Protein AF-A0A815H249-F1 (afdb_monomer_lite)

Secondary structure (DSSP, 8-state):
----------S-S---TTTHHHHHHH-TTT-EEE-TTGGGT---EEEHHHHHHHHHH-HHHHHHHHHHHHHHHHHHHHHHHHHHHT-

pLDDT: mean 74.79, std 17.04, range [35.5, 97.12]

Organism: NCBI:txid433720

Structure (mmCIF, N/CA/C/O backbone):
data_AF-A0A815H249-F1
#
_entry.id   AF-A0A815H249-F1
#
loop_
_atom_site.group_PDB
_atom_site.id
_atom_site.type_symbol
_atom_site.label_atom_id
_atom_site.label_alt_id
_atom_site.label_comp_id
_atom_site.label_asym_id
_atom_site.label_entity_id
_atom_site.label_seq_id
_atom_site.pdbx_PDB_ins_code
_atom_site.Cartn_x
_atom_site.Cartn_y
_atom_site.Cartn_z
_atom_site.occupancy
_atom_site.B_iso_or_equiv
_atom_site.auth_seq_id
_atom_site.auth_comp_id
_atom_site.auth_asym_id
_atom_site.auth_atom_id
_atom_site.pdbx_PDB_model_num
ATOM 1 N N . MET A 1 1 ? 32.786 -17.660 -24.711 1.00 38.97 1 MET A N 1
ATOM 2 C CA . MET A 1 1 ? 32.852 -16.313 -25.317 1.00 38.97 1 MET A CA 1
ATOM 3 C C . MET A 1 1 ? 31.448 -15.740 -25.250 1.00 38.97 1 MET A C 1
ATOM 5 O O . MET A 1 1 ? 30.517 -16.488 -25.496 1.00 38.97 1 MET A O 1
ATOM 9 N N . LYS A 1 2 ? 31.278 -14.517 -24.739 1.00 38.25 2 LYS A N 1
ATOM 10 C CA . LYS A 1 2 ? 29.954 -13.924 -24.503 1.00 38.25 2 LYS A CA 1
ATOM 11 C C . LYS A 1 2 ? 29.493 -13.252 -25.793 1.00 38.25 2 LYS A C 1
ATOM 13 O O . LYS A 1 2 ? 30.023 -12.200 -26.135 1.00 38.25 2 LYS A O 1
ATOM 18 N N . ASP A 1 3 ? 28.539 -13.865 -26.477 1.00 35.50 3 ASP A N 1
ATOM 19 C CA . ASP A 1 3 ? 27.825 -13.248 -27.590 1.00 35.50 3 ASP A CA 1
ATOM 20 C C . ASP A 1 3 ? 26.929 -12.127 -27.050 1.00 35.50 3 ASP A C 1
ATOM 22 O O . ASP A 1 3 ? 25.880 -12.354 -26.446 1.00 35.50 3 ASP A O 1
ATOM 26 N N . LEU A 1 4 ? 27.406 -10.892 -27.204 1.00 43.00 4 LEU A N 1
ATOM 27 C CA . LEU A 1 4 ? 26.642 -9.680 -26.945 1.00 43.00 4 LEU A CA 1
ATOM 28 C C . LEU A 1 4 ? 25.764 -9.404 -28.169 1.00 43.00 4 LEU A C 1
ATOM 30 O O . LEU A 1 4 ? 26.255 -9.028 -29.230 1.00 43.00 4 LEU A O 1
ATOM 34 N N . MET A 1 5 ? 24.460 -9.616 -27.995 1.00 37.41 5 MET A N 1
ATOM 35 C CA . MET A 1 5 ? 23.410 -9.240 -28.942 1.00 37.41 5 MET A CA 1
ATOM 36 C C . MET A 1 5 ? 23.486 -7.737 -29.282 1.00 37.41 5 MET A C 1
ATOM 38 O O . MET A 1 5 ? 23.742 -6.924 -28.386 1.00 37.41 5 MET A O 1
ATOM 42 N N . PRO A 1 6 ? 23.239 -7.340 -30.543 1.00 42.53 6 PRO A N 1
ATOM 43 C CA . PRO A 1 6 ? 23.251 -5.941 -30.946 1.00 42.53 6 PRO A CA 1
ATOM 44 C C . PRO A 1 6 ? 22.052 -5.215 -30.326 1.00 42.53 6 PRO A C 1
ATOM 46 O O . PRO A 1 6 ? 20.897 -5.536 -30.592 1.00 42.53 6 PRO A O 1
ATOM 49 N N . VAL A 1 7 ? 22.330 -4.224 -29.478 1.00 49.81 7 VAL A N 1
ATOM 50 C CA . VAL A 1 7 ? 21.314 -3.294 -28.977 1.00 49.81 7 VAL A CA 1
ATOM 51 C C . VAL A 1 7 ? 20.880 -2.423 -30.150 1.00 49.81 7 VAL A C 1
ATOM 53 O O . VAL A 1 7 ? 21.602 -1.520 -30.565 1.00 49.81 7 VAL A O 1
ATOM 56 N N . GLU A 1 8 ? 19.713 -2.722 -30.709 1.00 42.12 8 GLU A N 1
ATOM 57 C CA . GLU A 1 8 ? 19.098 -1.941 -31.775 1.00 42.12 8 GLU A CA 1
ATOM 58 C C . GLU A 1 8 ? 18.759 -0.529 -31.277 1.00 42.12 8 GLU A C 1
ATOM 60 O O . GLU A 1 8 ? 17.746 -0.275 -30.620 1.00 42.12 8 GLU A O 1
ATOM 65 N N . THR A 1 9 ? 19.628 0.419 -31.616 1.00 47.47 9 THR A N 1
ATOM 66 C CA . THR A 1 9 ? 19.487 1.862 -31.401 1.00 47.47 9 THR A CA 1
ATOM 67 C C . THR A 1 9 ? 18.446 2.454 -32.358 1.00 47.47 9 THR A C 1
ATOM 69 O O . THR A 1 9 ? 18.743 3.303 -33.196 1.00 47.47 9 THR A O 1
ATOM 72 N N . HIS A 1 10 ? 17.191 2.019 -32.259 1.00 53.06 10 HIS A N 1
ATOM 73 C CA . HIS A 1 10 ? 16.112 2.630 -33.028 1.00 53.06 10 HIS A CA 1
ATOM 74 C C . HIS A 1 10 ? 15.587 3.898 -32.329 1.00 53.06 10 HIS A C 1
ATOM 76 O O . HIS A 1 10 ? 14.988 3.842 -31.253 1.00 53.06 10 HIS A O 1
ATOM 82 N N . LEU A 1 11 ? 15.794 5.026 -33.029 1.00 50.72 11 LEU A N 1
ATOM 83 C CA . LEU A 1 11 ? 15.190 6.363 -32.873 1.00 50.72 11 LEU A CA 1
ATOM 84 C C . LEU A 1 11 ? 15.870 7.353 -31.902 1.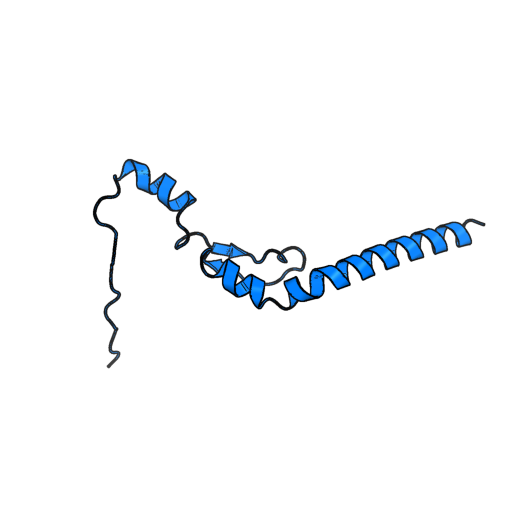00 50.72 11 LEU A C 1
ATOM 86 O O . LEU A 1 11 ? 15.257 7.843 -30.957 1.00 50.72 11 LEU A O 1
ATOM 90 N N . ILE A 1 12 ? 17.105 7.762 -32.220 1.00 55.06 12 ILE A N 1
ATOM 91 C CA . ILE A 1 12 ? 17.661 9.076 -31.816 1.00 55.06 12 ILE A CA 1
ATOM 92 C C . ILE A 1 12 ? 18.218 9.800 -33.054 1.00 55.06 12 ILE A C 1
ATOM 94 O O . ILE A 1 12 ? 19.356 10.254 -33.088 1.00 55.06 12 ILE A O 1
ATOM 98 N N . LEU A 1 13 ? 17.429 9.877 -34.122 1.00 55.00 13 LEU A N 1
ATOM 99 C CA . LEU A 1 13 ? 17.752 10.711 -35.277 1.00 55.00 13 LEU A CA 1
ATOM 100 C C . LEU A 1 13 ? 16.782 11.895 -35.242 1.00 55.00 13 LEU A C 1
ATOM 102 O O . LEU A 1 13 ? 15.591 11.718 -35.468 1.00 55.00 13 LEU A O 1
ATOM 106 N N . ASN A 1 14 ? 17.307 13.082 -34.917 1.00 56.19 14 ASN A N 1
ATOM 107 C CA . ASN A 1 14 ? 16.660 14.405 -35.019 1.00 56.19 14 ASN A CA 1
ATOM 108 C C . ASN A 1 14 ? 15.958 14.996 -33.778 1.00 56.19 14 ASN A C 1
ATOM 110 O O . ASN A 1 14 ? 15.021 15.776 -33.928 1.00 56.19 14 ASN A O 1
ATOM 114 N N . MET A 1 15 ? 16.429 14.747 -32.549 1.00 56.41 15 MET A N 1
ATOM 115 C CA . MET A 1 15 ? 16.074 15.647 -31.435 1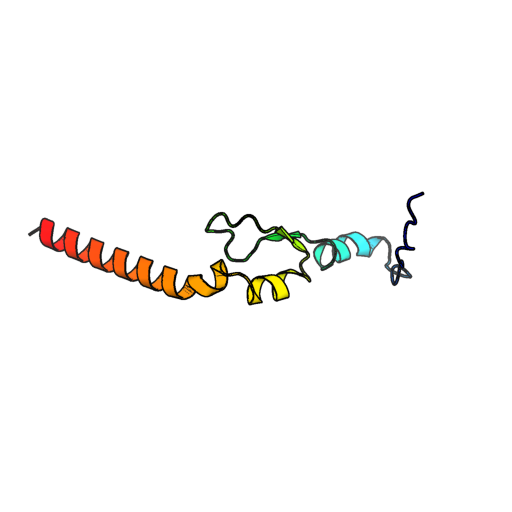.00 56.41 15 MET A CA 1
ATOM 116 C C . MET A 1 15 ? 17.045 16.830 -31.376 1.00 56.41 15 MET A C 1
ATOM 118 O O . MET A 1 15 ? 18.254 16.654 -31.227 1.00 56.41 15 MET A O 1
ATOM 122 N N . GLN A 1 16 ? 16.515 18.050 -31.479 1.00 62.53 16 GLN A N 1
ATOM 123 C CA . GLN A 1 16 ? 17.288 19.282 -31.331 1.00 62.53 16 GLN A CA 1
ATOM 124 C C . GLN A 1 16 ? 17.932 19.303 -29.933 1.00 62.53 16 GLN A C 1
ATOM 126 O O . GLN A 1 16 ? 17.247 19.109 -28.928 1.00 62.53 16 GLN A O 1
ATOM 131 N N . ARG A 1 17 ? 19.251 19.534 -29.850 1.00 58.31 17 ARG A N 1
ATOM 132 C CA . ARG A 1 17 ? 20.047 19.397 -28.610 1.00 58.31 17 ARG A CA 1
ATOM 133 C C . ARG A 1 17 ? 19.485 20.215 -27.427 1.00 58.31 17 ARG A C 1
ATOM 135 O O . ARG A 1 17 ? 19.597 19.783 -26.285 1.00 58.31 17 ARG A O 1
ATOM 142 N N . GLY A 1 18 ? 18.812 21.339 -27.701 1.00 58.34 18 GLY A N 1
ATOM 143 C CA . GLY A 1 18 ? 18.125 22.168 -26.698 1.00 58.34 18 GLY A CA 1
ATOM 144 C C . GLY A 1 18 ? 16.847 21.556 -26.103 1.00 58.34 18 GLY A C 1
ATOM 145 O O . GLY A 1 18 ? 16.512 21.848 -24.962 1.00 58.34 18 GLY A O 1
ATOM 146 N N . SER A 1 19 ? 16.170 20.656 -26.823 1.00 63.88 19 SER A N 1
ATOM 147 C CA . SER A 1 19 ? 14.933 19.992 -26.380 1.00 63.88 19 SER A CA 1
ATOM 148 C C . SER A 1 19 ? 15.195 18.679 -25.630 1.00 63.88 19 SER A C 1
ATOM 150 O O . SER A 1 19 ? 14.300 18.126 -24.996 1.00 63.88 19 SER A O 1
ATOM 152 N N . PHE A 1 20 ? 16.439 18.187 -25.630 1.00 66.75 20 PHE A N 1
ATOM 153 C CA . PHE A 1 20 ? 16.798 16.930 -24.969 1.00 66.75 20 PHE A CA 1
ATOM 154 C C . PHE A 1 20 ? 16.499 16.950 -23.463 1.00 66.75 20 PHE A C 1
ATOM 156 O O . PHE A 1 20 ? 15.980 15.982 -22.913 1.00 66.75 20 PHE A O 1
ATOM 163 N N . LYS A 1 21 ? 16.750 18.079 -22.790 1.00 66.31 21 LYS A N 1
ATOM 164 C CA . LYS A 1 21 ? 16.501 18.209 -21.347 1.00 66.31 21 LYS A CA 1
ATOM 165 C C . LYS A 1 21 ? 15.005 18.160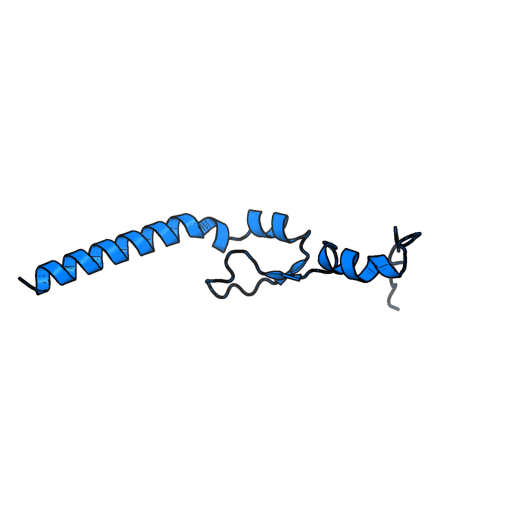 -21.009 1.00 66.31 21 LYS A C 1
ATOM 167 O O . LYS A 1 21 ? 14.630 17.599 -19.983 1.00 66.31 21 LYS A O 1
ATOM 172 N N . ASP A 1 22 ? 14.148 18.689 -21.881 1.00 70.12 22 ASP A N 1
ATOM 173 C CA . ASP A 1 22 ? 12.691 18.612 -21.720 1.00 70.12 22 ASP A CA 1
ATOM 174 C C . ASP A 1 22 ? 12.120 17.267 -22.176 1.00 70.12 22 ASP A C 1
ATOM 176 O O . ASP A 1 22 ? 11.163 16.769 -21.578 1.00 70.12 22 ASP A O 1
ATOM 180 N N . HIS A 1 23 ? 12.748 16.628 -23.164 1.00 68.62 23 HIS A N 1
ATOM 181 C CA . HIS A 1 23 ? 12.468 15.244 -23.522 1.00 68.62 23 HIS A CA 1
ATOM 182 C C . HIS A 1 23 ? 12.740 14.311 -22.341 1.00 68.62 23 HIS A C 1
ATOM 184 O O . HIS A 1 23 ? 11.865 13.524 -22.000 1.00 68.62 23 HIS A O 1
ATOM 190 N N . LEU A 1 24 ? 13.881 14.436 -21.655 1.00 66.75 24 LEU A N 1
ATOM 191 C CA . LEU A 1 24 ? 14.214 13.606 -20.489 1.00 66.75 24 LEU A CA 1
ATOM 192 C C . LEU A 1 24 ? 13.159 13.691 -19.374 1.00 66.75 24 LEU A C 1
ATOM 194 O O . LEU A 1 24 ? 12.812 12.668 -18.790 1.00 66.75 24 LEU A O 1
ATOM 198 N N . LYS A 1 25 ? 12.571 14.872 -19.138 1.00 67.75 25 LYS A N 1
ATOM 199 C CA . LYS A 1 25 ? 11.466 15.046 -18.170 1.00 67.75 25 LYS A CA 1
ATOM 200 C C . LYS A 1 25 ? 10.183 14.306 -18.561 1.00 67.75 25 LYS A C 1
ATOM 202 O O . LYS A 1 25 ? 9.326 14.074 -17.711 1.00 67.75 25 LYS A O 1
ATOM 207 N N . ARG A 1 26 ? 10.001 13.983 -19.843 1.00 67.31 26 ARG A N 1
ATOM 208 C CA . ARG A 1 26 ? 8.797 13.325 -20.387 1.00 67.31 26 ARG A CA 1
ATOM 209 C C . ARG A 1 26 ? 9.072 11.907 -20.896 1.00 67.31 26 ARG A C 1
ATOM 211 O O . ARG A 1 26 ? 8.126 11.176 -21.195 1.00 67.31 26 ARG A O 1
ATOM 218 N N . CYS A 1 27 ? 10.340 11.515 -20.992 1.00 67.88 27 CYS A N 1
ATOM 219 C CA . CYS A 1 27 ? 10.773 10.265 -21.589 1.00 67.88 27 CYS A CA 1
ATOM 220 C C . CYS A 1 27 ? 10.415 9.092 -20.682 1.00 67.88 27 CYS A C 1
ATOM 222 O O . CYS A 1 27 ? 10.947 8.924 -19.586 1.00 67.88 27 CYS A O 1
ATOM 224 N N . ARG A 1 28 ? 9.522 8.232 -21.171 1.00 62.25 28 ARG A N 1
ATOM 225 C CA . ARG A 1 28 ? 9.054 7.056 -20.429 1.00 62.25 28 ARG A CA 1
ATOM 226 C C . ARG A 1 28 ? 10.151 6.003 -20.219 1.00 62.25 28 ARG A C 1
ATOM 228 O O . ARG A 1 28 ? 10.022 5.205 -19.305 1.00 62.25 28 ARG A O 1
ATOM 235 N N . LYS A 1 29 ? 11.224 6.044 -21.022 1.00 64.12 29 LYS A N 1
ATOM 236 C CA . LYS A 1 29 ? 12.355 5.101 -20.977 1.00 64.12 29 LYS A CA 1
ATOM 237 C C . LYS A 1 29 ? 13.469 5.493 -19.995 1.00 64.12 29 LYS A C 1
ATOM 239 O O . LYS A 1 29 ? 14.393 4.714 -19.805 1.00 64.12 29 LYS A O 1
ATOM 244 N N . THR A 1 30 ? 13.420 6.687 -19.400 1.00 60.91 30 THR A N 1
ATOM 245 C CA . THR A 1 30 ? 14.472 7.172 -18.477 1.00 60.91 30 THR A CA 1
ATOM 246 C C . THR A 1 30 ? 13.940 7.468 -17.077 1.00 60.91 30 THR A C 1
ATOM 248 O O . THR A 1 30 ? 14.703 7.489 -16.118 1.00 60.91 30 THR A O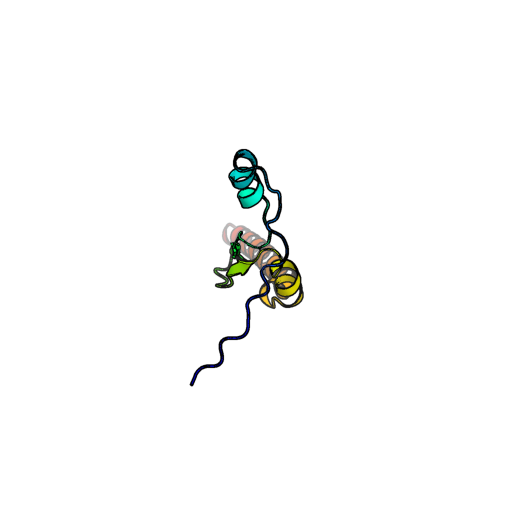 1
ATOM 251 N N . ILE A 1 31 ? 12.631 7.683 -16.936 1.00 68.81 31 ILE A N 1
ATOM 252 C CA . ILE A 1 31 ? 12.017 7.987 -15.644 1.00 68.81 31 ILE A CA 1
ATOM 253 C C . ILE A 1 31 ? 11.749 6.674 -14.907 1.00 68.81 31 ILE A C 1
ATOM 255 O O . ILE A 1 31 ? 10.872 5.904 -15.306 1.00 68.81 31 ILE A O 1
ATOM 259 N N . MET A 1 32 ? 12.493 6.449 -13.824 1.00 71.75 32 MET A N 1
ATOM 260 C CA . MET A 1 32 ? 12.167 5.424 -12.840 1.00 71.75 32 MET A CA 1
ATOM 261 C C . MET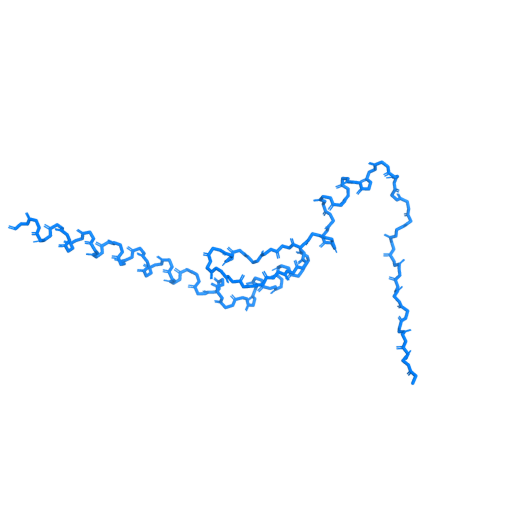 A 1 32 ? 11.003 5.917 -11.974 1.00 71.75 32 MET A C 1
ATOM 263 O O . MET A 1 32 ? 11.050 7.018 -11.424 1.00 71.75 32 MET A O 1
ATOM 267 N N . CYS A 1 33 ? 9.945 5.121 -11.878 1.00 73.12 33 CYS A N 1
ATOM 268 C CA . CYS A 1 33 ? 8.774 5.385 -11.054 1.00 73.12 33 CYS A CA 1
ATOM 269 C C . CYS A 1 33 ? 8.669 4.318 -9.965 1.00 73.12 33 CYS A C 1
ATOM 271 O O . CYS A 1 33 ? 8.893 3.133 -10.219 1.00 73.12 33 CYS A O 1
ATOM 273 N N . SER A 1 34 ? 8.297 4.743 -8.761 1.00 78.38 34 SER A N 1
ATOM 274 C CA . SER A 1 34 ? 7.847 3.835 -7.713 1.00 78.38 34 SER A CA 1
ATOM 275 C C . SER A 1 34 ? 6.416 3.375 -7.989 1.00 78.38 34 SER A C 1
ATOM 277 O O . SER A 1 34 ? 5.662 4.013 -8.731 1.00 78.38 34 SER A O 1
ATOM 279 N N . CYS A 1 35 ? 6.038 2.256 -7.379 1.00 79.81 35 CYS A N 1
ATOM 280 C CA . CYS A 1 35 ? 4.651 1.806 -7.361 1.00 79.81 35 CYS A CA 1
ATOM 281 C C . CYS A 1 35 ? 3.764 2.847 -6.653 1.00 79.81 35 CYS A C 1
ATOM 283 O O . CYS A 1 35 ? 4.224 3.526 -5.737 1.00 79.81 35 CYS A O 1
ATOM 285 N N . SER A 1 36 ? 2.483 2.935 -7.023 1.00 74.44 36 SER A N 1
ATOM 286 C CA . SER A 1 36 ? 1.474 3.782 -6.356 1.00 74.44 36 SER A CA 1
ATOM 287 C C . SER A 1 36 ? 1.235 3.431 -4.887 1.00 74.44 36 SER A C 1
ATOM 289 O O . SER A 1 36 ? 0.589 4.205 -4.184 1.00 74.44 36 SER A O 1
ATOM 291 N N . VAL A 1 37 ? 1.732 2.271 -4.447 1.00 69.88 37 VAL A N 1
ATOM 292 C CA . VAL A 1 37 ? 1.677 1.770 -3.068 1.00 69.88 37 VAL A CA 1
ATOM 293 C C . VAL A 1 37 ? 2.996 2.014 -2.321 1.00 69.88 37 VAL A C 1
ATOM 295 O O . VAL A 1 37 ? 3.300 1.356 -1.326 1.00 69.88 37 VAL A O 1
ATOM 298 N N . SER A 1 38 ? 3.818 2.961 -2.784 1.00 63.25 38 SER A N 1
ATOM 299 C CA . SER A 1 38 ? 5.049 3.370 -2.091 1.00 63.25 38 SER A CA 1
ATOM 300 C C . SER A 1 38 ? 4.805 3.813 -0.642 1.00 63.25 38 SER A C 1
ATOM 302 O O . SER A 1 38 ? 5.696 3.680 0.194 1.00 63.25 38 SER A O 1
ATOM 304 N N . ASP A 1 39 ? 3.588 4.256 -0.319 1.00 66.75 39 ASP A N 1
ATOM 305 C CA . ASP A 1 39 ? 3.122 4.569 1.038 1.00 66.75 39 ASP A CA 1
ATOM 306 C C . ASP A 1 39 ? 3.237 3.382 2.017 1.00 66.75 39 ASP A C 1
ATOM 308 O O . ASP A 1 39 ? 3.390 3.597 3.218 1.00 66.75 39 ASP A O 1
ATOM 312 N N . ILE A 1 40 ? 3.242 2.138 1.523 1.00 67.44 40 ILE A N 1
ATOM 313 C CA . ILE A 1 40 ? 3.379 0.911 2.331 1.00 67.44 40 ILE A CA 1
ATOM 314 C C . ILE A 1 40 ? 4.804 0.325 2.216 1.00 67.44 40 ILE A C 1
ATOM 316 O O . ILE A 1 40 ? 5.013 -0.874 2.374 1.00 67.44 40 ILE A O 1
ATOM 320 N N . GLN A 1 41 ? 5.802 1.170 1.916 1.00 67.56 41 GLN A N 1
ATOM 321 C CA . GLN A 1 41 ? 7.212 0.785 1.724 1.00 67.56 41 GLN A CA 1
ATOM 322 C C . GLN A 1 41 ? 7.412 -0.348 0.706 1.00 67.56 41 GLN A C 1
ATOM 324 O O . GLN A 1 41 ? 8.307 -1.183 0.839 1.00 67.56 41 GLN A O 1
ATOM 329 N N . TYR A 1 42 ? 6.577 -0.394 -0.331 1.00 73.50 42 TYR A N 1
ATOM 330 C CA . TYR A 1 42 ? 6.724 -1.409 -1.359 1.00 73.50 42 TYR A CA 1
ATOM 331 C C . TYR A 1 42 ? 7.989 -1.137 -2.205 1.00 73.50 42 TYR A C 1
ATOM 333 O O . TYR A 1 42 ? 8.110 -0.047 -2.770 1.00 73.50 42 TYR A O 1
ATOM 341 N N . PRO A 1 43 ? 8.935 -2.094 -2.322 1.00 74.62 43 PRO A N 1
ATOM 342 C CA . PRO A 1 43 ? 10.287 -1.831 -2.828 1.00 74.62 43 PRO A CA 1
ATOM 343 C C . PRO A 1 43 ? 10.388 -1.753 -4.359 1.00 74.62 43 PRO A C 1
ATOM 345 O O . PRO A 1 43 ? 11.489 -1.666 -4.902 1.00 74.62 43 PRO A O 1
ATOM 348 N N . TRP A 1 44 ? 9.270 -1.822 -5.083 1.00 81.38 44 TRP A N 1
ATOM 349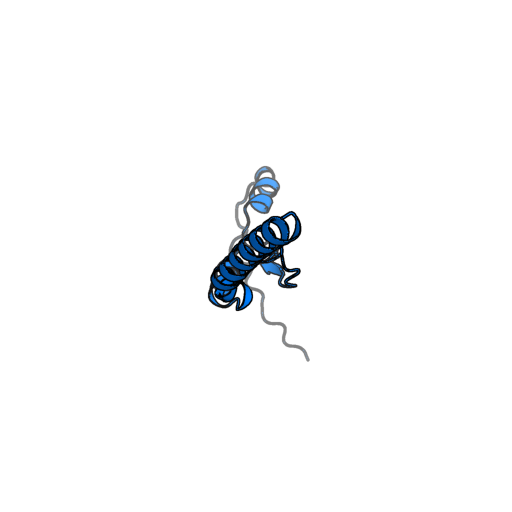 C CA . TRP A 1 44 ? 9.305 -1.820 -6.540 1.00 81.38 44 TRP A CA 1
ATOM 350 C C . TRP A 1 44 ? 9.611 -0.431 -7.101 1.00 81.38 44 TRP A C 1
ATOM 352 O O . TRP A 1 44 ? 8.917 0.551 -6.818 1.00 81.38 44 TRP A O 1
ATOM 362 N N . ILE A 1 45 ? 10.634 -0.392 -7.951 1.00 79.81 45 ILE A N 1
ATOM 363 C CA . ILE A 1 45 ? 11.049 0.761 -8.740 1.00 79.81 45 ILE A CA 1
ATOM 364 C C . ILE A 1 45 ? 11.296 0.245 -10.160 1.00 79.81 45 ILE A C 1
ATOM 366 O O . ILE A 1 45 ? 12.113 -0.654 -10.360 1.00 79.81 45 ILE A O 1
ATOM 370 N N . GLY A 1 46 ? 10.595 0.800 -11.143 1.00 83.50 46 GLY A N 1
ATOM 371 C CA . GLY A 1 46 ? 10.697 0.368 -12.538 1.00 83.50 46 GLY A CA 1
ATOM 372 C C . GLY A 1 46 ? 10.547 1.522 -13.515 1.00 83.50 46 GLY A C 1
ATOM 373 O O . GLY A 1 46 ? 10.337 2.667 -13.119 1.00 83.50 46 GLY A O 1
ATOM 374 N N . LEU A 1 47 ? 10.671 1.240 -14.809 1.00 83.19 47 LEU A N 1
ATOM 375 C CA . LEU A 1 47 ? 10.475 2.266 -15.831 1.00 83.19 47 LEU A CA 1
ATOM 376 C C . LEU A 1 47 ? 8.993 2.654 -15.949 1.00 83.19 47 LEU A C 1
ATOM 378 O O . LEU A 1 47 ? 8.088 1.869 -15.653 1.00 83.19 47 LEU A O 1
ATOM 382 N N . LYS A 1 48 ? 8.724 3.877 -16.412 1.00 80.19 48 LYS A N 1
ATOM 383 C CA . LYS A 1 48 ? 7.352 4.391 -16.540 1.00 80.19 48 LYS A CA 1
ATOM 384 C C . LYS A 1 48 ? 6.480 3.577 -17.504 1.00 80.19 48 LYS A C 1
ATOM 386 O O . LYS A 1 48 ? 5.266 3.532 -17.324 1.00 80.19 48 LYS A O 1
ATOM 391 N N . ASP A 1 49 ? 7.059 2.951 -18.523 1.00 81.44 49 ASP A N 1
ATOM 392 C CA . ASP A 1 49 ? 6.350 2.020 -19.411 1.00 81.44 49 ASP A CA 1
ATOM 393 C C . ASP A 1 49 ? 6.006 0.689 -18.719 1.00 81.44 49 ASP A C 1
ATOM 395 O O . ASP A 1 49 ? 4.951 0.117 -18.984 1.00 81.44 49 ASP A O 1
ATOM 399 N N . GLN A 1 50 ? 6.829 0.250 -17.766 1.00 83.31 50 GLN A N 1
ATOM 400 C CA . GLN A 1 50 ? 6.584 -0.950 -16.960 1.00 83.31 50 GLN A CA 1
ATOM 401 C C . GLN A 1 50 ? 5.564 -0.718 -15.837 1.00 83.31 50 GLN A C 1
ATOM 403 O O . GLN A 1 50 ? 4.960 -1.676 -15.359 1.00 83.31 50 GLN A O 1
ATOM 408 N N . LEU A 1 51 ? 5.332 0.539 -15.438 1.00 84.12 51 LEU A N 1
ATOM 409 C CA . LEU A 1 51 ? 4.412 0.894 -14.354 1.00 84.12 51 LEU A CA 1
ATOM 410 C C . LEU A 1 51 ? 2.991 0.372 -14.594 1.00 84.12 51 LEU A C 1
ATOM 412 O O . LEU A 1 51 ? 2.407 -0.220 -13.699 1.00 84.12 51 LEU A O 1
ATOM 416 N N . SER A 1 52 ? 2.441 0.534 -15.799 1.00 83.00 52 SER A N 1
ATOM 417 C CA . SER A 1 52 ? 1.085 0.053 -16.114 1.00 83.00 52 SER A CA 1
ATOM 418 C C . SER A 1 52 ? 0.962 -1.466 -15.959 1.00 83.00 52 SER A C 1
ATOM 420 O O . SER A 1 52 ? 0.016 -1.945 -15.332 1.00 83.00 52 SER A O 1
ATOM 422 N N . SER A 1 53 ? 1.933 -2.214 -16.489 1.00 86.81 53 SER A N 1
ATOM 423 C CA . SER A 1 53 ? 1.963 -3.672 -16.357 1.00 86.81 53 SER A CA 1
ATOM 424 C C . SER A 1 53 ? 2.122 -4.079 -14.895 1.00 86.81 53 SER A C 1
ATOM 426 O O . SER A 1 53 ? 1.407 -4.959 -14.421 1.00 86.81 53 SER A O 1
ATOM 428 N N . HIS A 1 54 ? 3.013 -3.408 -14.164 1.00 87.69 54 HIS A N 1
ATOM 429 C CA . HIS A 1 54 ? 3.224 -3.659 -12.748 1.00 87.69 54 HIS A CA 1
ATOM 430 C C . HIS A 1 54 ? 1.948 -3.432 -11.934 1.00 87.69 54 HIS A C 1
ATOM 432 O O . HIS A 1 54 ? 1.554 -4.323 -11.193 1.00 87.69 54 HIS A O 1
ATOM 438 N N . LEU A 1 55 ? 1.266 -2.294 -12.103 1.00 84.56 55 LEU A N 1
ATOM 439 C CA . LEU A 1 55 ? 0.042 -1.976 -11.359 1.00 84.56 55 LEU A CA 1
ATOM 440 C C . LEU A 1 55 ? -1.063 -3.014 -11.578 1.00 84.56 55 LEU A C 1
ATOM 442 O O . LEU A 1 55 ? -1.765 -3.353 -10.632 1.00 84.56 55 LEU A O 1
ATOM 446 N N . SER A 1 56 ? -1.175 -3.581 -12.785 1.00 84.88 56 SER A N 1
ATOM 447 C CA . SER A 1 56 ? -2.152 -4.647 -13.058 1.00 84.88 56 SER A CA 1
ATOM 448 C C . SER A 1 56 ? -1.871 -5.954 -12.299 1.00 84.88 56 SER A C 1
ATOM 450 O O . SER A 1 56 ? -2.793 -6.708 -11.990 1.00 84.88 56 SER A O 1
ATOM 452 N N . GLN A 1 57 ? -0.607 -6.212 -11.955 1.00 86.19 57 GLN A N 1
ATOM 453 C CA . GLN A 1 57 ? -0.147 -7.440 -11.296 1.00 86.19 57 GLN A CA 1
ATOM 454 C C . GLN A 1 57 ? 0.262 -7.221 -9.833 1.00 86.19 57 GLN A C 1
ATOM 456 O O . GLN A 1 57 ? 0.578 -8.175 -9.124 1.00 86.19 57 GLN A O 1
ATOM 461 N N . CYS A 1 58 ? 0.286 -5.972 -9.367 1.00 85.69 58 CYS A N 1
ATOM 462 C CA . CYS A 1 58 ? 0.756 -5.624 -8.041 1.00 85.69 58 CYS A CA 1
ATOM 463 C C . CYS A 1 58 ? -0.257 -6.087 -6.996 1.00 85.69 58 CYS A C 1
ATOM 465 O O . CYS A 1 58 ? -1.312 -5.477 -6.824 1.00 85.69 58 CYS A O 1
ATOM 467 N N . SER A 1 59 ? 0.084 -7.141 -6.253 1.00 85.25 59 SER A N 1
ATOM 468 C CA . SER A 1 59 ? -0.763 -7.665 -5.177 1.00 85.25 59 SER A CA 1
ATOM 469 C C . SER A 1 59 ? -1.110 -6.592 -4.143 1.00 85.25 59 SER A C 1
ATOM 471 O O . SER A 1 59 ? -2.220 -6.586 -3.627 1.00 85.25 59 SER A O 1
ATOM 473 N N . TYR A 1 60 ? -0.197 -5.650 -3.883 1.00 83.81 60 TYR A N 1
ATOM 474 C CA . TYR A 1 60 ? -0.425 -4.540 -2.957 1.00 83.81 60 TYR A CA 1
ATOM 475 C C . TYR A 1 60 ? -1.478 -3.550 -3.463 1.00 83.81 60 TYR A C 1
ATOM 477 O O . TYR A 1 60 ? -2.307 -3.097 -2.679 1.00 83.81 60 TYR A O 1
ATOM 485 N N . GLU A 1 61 ? -1.487 -3.244 -4.762 1.00 85.62 61 GLU A N 1
ATOM 486 C CA . GLU A 1 61 ? -2.516 -2.381 -5.353 1.00 85.62 61 GLU A CA 1
ATOM 487 C C . GLU A 1 61 ? -3.874 -3.104 -5.352 1.00 85.62 61 GLU A C 1
ATOM 489 O O . GLU A 1 61 ? -4.896 -2.496 -5.048 1.00 85.62 61 GLU A O 1
ATOM 494 N N . GLN A 1 62 ? -3.880 -4.423 -5.583 1.00 87.06 62 GLN A N 1
ATOM 495 C CA . GLN A 1 62 ? -5.099 -5.240 -5.550 1.00 87.06 62 GLN A CA 1
ATOM 496 C C . GLN A 1 62 ? -5.735 -5.320 -4.153 1.00 87.06 62 GLN A C 1
ATOM 498 O O . GLN A 1 62 ? -6.958 -5.259 -4.036 1.00 87.06 62 GLN A O 1
ATOM 503 N N . ILE A 1 63 ? -4.938 -5.433 -3.083 1.00 88.00 63 ILE A N 1
ATOM 504 C CA . ILE A 1 63 ? -5.460 -5.494 -1.702 1.00 88.00 63 ILE A CA 1
ATOM 505 C C . ILE A 1 63 ? -5.775 -4.114 -1.111 1.00 88.00 63 ILE A C 1
ATOM 507 O O . ILE A 1 63 ? -6.468 -4.030 -0.095 1.00 88.00 63 ILE A O 1
ATOM 511 N N . ARG A 1 64 ? -5.286 -3.028 -1.726 1.00 86.94 64 ARG A N 1
ATOM 512 C CA . ARG A 1 64 ? -5.420 -1.654 -1.217 1.00 86.94 64 ARG A CA 1
ATOM 513 C C . ARG A 1 64 ? -6.865 -1.246 -0.898 1.00 86.94 64 ARG A C 1
ATOM 515 O O . ARG A 1 64 ? -7.068 -0.670 0.171 1.00 86.94 64 ARG A O 1
ATOM 522 N N . PRO A 1 65 ? -7.883 -1.553 -1.730 1.00 89.44 65 PRO A N 1
ATOM 523 C CA . PRO A 1 65 ? -9.265 -1.186 -1.422 1.00 89.44 65 PRO A CA 1
ATOM 524 C C . PRO A 1 65 ? -9.770 -1.840 -0.131 1.00 89.44 65 PRO A C 1
ATOM 526 O O . PRO A 1 65 ? -10.365 -1.168 0.708 1.00 89.44 65 PRO A O 1
ATOM 529 N N . ILE A 1 66 ? -9.480 -3.130 0.057 1.00 91.56 66 ILE A N 1
ATOM 530 C CA . ILE A 1 66 ? -9.887 -3.884 1.250 1.00 91.56 66 ILE A CA 1
ATOM 531 C C . ILE A 1 66 ? -9.123 -3.379 2.476 1.00 91.56 66 ILE A C 1
ATOM 533 O O . ILE A 1 66 ? -9.712 -3.175 3.535 1.00 91.56 66 ILE A O 1
ATOM 537 N N . LEU A 1 67 ? -7.820 -3.117 2.336 1.00 88.56 67 LEU A N 1
ATOM 538 C CA . LEU A 1 67 ? -7.011 -2.565 3.420 1.00 88.56 67 LEU A CA 1
ATOM 539 C C . LEU A 1 67 ? -7.551 -1.207 3.893 1.00 88.56 67 LEU A C 1
ATOM 541 O O . LEU A 1 67 ? -7.674 -0.988 5.097 1.00 88.56 67 LEU A O 1
ATOM 545 N N . ASN A 1 68 ? -7.930 -0.327 2.964 1.00 90.81 68 ASN A N 1
ATOM 546 C CA . ASN A 1 68 ? -8.523 0.970 3.291 1.00 90.81 68 ASN A CA 1
ATOM 547 C C . ASN A 1 68 ? -9.845 0.820 4.054 1.00 90.81 68 ASN A C 1
ATOM 549 O O . ASN A 1 68 ? -10.037 1.499 5.062 1.00 90.81 68 ASN A O 1
ATOM 553 N N . GLN A 1 69 ? -10.713 -0.107 3.636 1.00 94.81 69 GLN A N 1
ATOM 554 C CA . GLN A 1 69 ? -11.960 -0.403 4.353 1.00 94.81 69 GLN A CA 1
ATOM 555 C C . GLN A 1 69 ? -11.693 -0.872 5.789 1.00 94.81 69 GLN A C 1
ATOM 557 O O . GLN A 1 69 ? -12.313 -0.380 6.732 1.00 94.81 69 GLN A O 1
ATOM 562 N N . ILE A 1 70 ? -10.731 -1.782 5.973 1.00 94.75 70 ILE A N 1
ATOM 563 C CA . ILE A 1 70 ? -10.356 -2.290 7.299 1.00 94.75 70 ILE A CA 1
ATOM 564 C C . ILE A 1 70 ? -9.819 -1.160 8.185 1.00 94.75 70 ILE A C 1
ATOM 566 O O . ILE A 1 70 ? -10.173 -1.074 9.362 1.00 94.75 70 ILE A O 1
ATOM 570 N N . LEU A 1 71 ? -8.963 -0.292 7.642 1.00 94.12 71 LEU A N 1
ATOM 571 C CA . LEU A 1 71 ? -8.397 0.836 8.383 1.00 94.12 71 LEU A CA 1
ATOM 572 C C . LEU A 1 71 ? -9.478 1.832 8.815 1.00 94.12 71 LEU A C 1
ATOM 574 O O . LEU A 1 71 ? -9.478 2.272 9.969 1.00 94.12 71 LEU A O 1
ATOM 578 N N . GLU A 1 72 ? -10.415 2.146 7.923 1.00 95.94 72 GLU A N 1
ATOM 579 C CA . GLU A 1 72 ? -11.545 3.029 8.212 1.00 95.94 72 GLU A CA 1
ATOM 580 C C . GLU A 1 72 ? -12.458 2.438 9.296 1.00 95.94 72 GLU A C 1
ATOM 582 O O . GLU A 1 72 ? -12.803 3.113 10.273 1.00 95.94 72 GLU A O 1
ATOM 587 N N . GLU A 1 73 ? -12.792 1.152 9.193 1.00 96.94 73 GLU A N 1
ATOM 588 C CA . GLU A 1 73 ? -13.606 0.476 10.199 1.00 96.94 73 GLU A CA 1
ATOM 589 C C . GLU A 1 73 ? -12.901 0.415 11.559 1.00 96.94 73 GLU A C 1
ATOM 591 O O . GLU A 1 73 ? -13.513 0.716 12.589 1.00 96.94 73 GLU A O 1
ATOM 596 N N . ASN A 1 74 ? -11.605 0.107 11.582 1.00 96.94 74 ASN A N 1
ATOM 597 C CA . ASN A 1 74 ? -10.806 0.101 12.805 1.00 96.94 74 ASN A CA 1
ATOM 598 C C . ASN A 1 74 ? -10.797 1.487 13.466 1.00 96.94 74 ASN A C 1
ATOM 600 O O . ASN A 1 74 ? -10.992 1.602 14.679 1.00 96.94 74 ASN A O 1
ATOM 604 N N . HIS A 1 75 ? -10.642 2.548 12.669 1.00 96.94 75 HIS A N 1
ATOM 605 C CA . HIS A 1 75 ? -10.722 3.921 13.156 1.00 96.94 75 HIS A CA 1
ATOM 606 C C . HIS A 1 75 ? -12.094 4.219 13.779 1.00 96.94 75 HIS A C 1
ATOM 608 O O . HIS A 1 75 ? -12.172 4.691 14.917 1.00 96.94 75 HIS A O 1
ATOM 614 N N . ARG A 1 76 ? -13.180 3.857 13.088 1.00 96.88 76 ARG A N 1
ATOM 615 C CA . ARG A 1 76 ? -14.557 4.021 13.577 1.00 96.88 76 ARG A CA 1
ATOM 616 C C . ARG A 1 76 ? -14.804 3.261 14.884 1.00 96.88 76 ARG A C 1
ATOM 618 O O . ARG A 1 76 ? -15.431 3.792 15.802 1.00 96.88 76 ARG A O 1
ATOM 625 N N . LEU A 1 77 ? -14.324 2.024 14.989 1.00 97.12 77 LEU A N 1
ATOM 626 C CA . LEU A 1 77 ? -14.465 1.201 16.193 1.00 97.12 77 LEU A CA 1
ATOM 627 C C . LEU A 1 77 ? -13.669 1.775 17.369 1.00 97.12 77 LEU A C 1
ATOM 629 O O . LEU A 1 77 ? -14.203 1.865 18.474 1.00 97.12 77 LEU A O 1
ATOM 633 N N . LYS A 1 78 ? -12.438 2.241 17.135 1.00 97.00 78 LYS A N 1
ATOM 634 C CA . LYS A 1 78 ? -11.626 2.923 18.157 1.00 97.00 78 LYS A CA 1
ATOM 635 C C . LYS A 1 78 ? -12.313 4.174 18.693 1.00 97.00 78 LYS A C 1
ATOM 637 O O . LYS A 1 78 ? -12.371 4.362 19.904 1.00 97.00 78 LYS A O 1
ATOM 642 N N . GLN A 1 79 ? -12.895 4.990 17.814 1.00 96.38 79 GLN A N 1
ATOM 643 C CA . GLN A 1 79 ? -13.670 6.160 18.233 1.00 96.38 79 GLN A CA 1
ATOM 644 C C . GLN A 1 79 ? -14.872 5.776 19.108 1.00 96.38 79 GLN A C 1
ATOM 646 O O . GLN A 1 79 ? -15.126 6.429 20.119 1.00 96.38 79 GLN A O 1
ATOM 651 N N . LYS A 1 80 ? -15.606 4.710 18.754 1.00 95.94 80 LYS A N 1
ATOM 652 C CA . LYS A 1 80 ? -16.723 4.204 19.572 1.00 95.94 80 LYS A CA 1
ATOM 653 C C . LYS A 1 80 ? -16.253 3.720 20.944 1.00 95.94 80 LYS A C 1
ATOM 655 O O . LYS A 1 80 ? -16.881 4.058 21.941 1.00 95.94 80 LYS A O 1
ATOM 660 N N . LEU A 1 81 ? -15.154 2.968 20.998 1.00 96.31 81 LEU A N 1
ATOM 661 C CA . LEU A 1 81 ? -14.584 2.485 22.258 1.00 96.31 81 LEU A CA 1
ATOM 662 C C . LEU A 1 81 ? -14.149 3.633 23.168 1.00 96.31 81 LEU A C 1
ATOM 664 O O . LEU A 1 81 ? -14.426 3.581 24.361 1.00 96.31 81 LEU A O 1
ATOM 668 N N . ASN A 1 82 ? -13.517 4.673 22.622 1.00 95.25 82 ASN A N 1
ATOM 669 C CA . ASN A 1 82 ? -13.119 5.836 23.416 1.00 95.25 82 ASN A CA 1
ATOM 670 C C . ASN A 1 82 ? -14.342 6.537 24.024 1.00 95.25 82 ASN A C 1
ATOM 672 O O . ASN A 1 82 ? -14.377 6.740 25.231 1.00 95.25 82 ASN A O 1
ATOM 676 N N . LYS A 1 83 ? -15.398 6.767 23.232 1.00 93.94 83 LYS A N 1
ATOM 677 C CA . LYS A 1 83 ? -16.654 7.363 23.725 1.00 93.94 83 LYS A CA 1
ATOM 678 C C . LYS A 1 83 ? -17.343 6.539 24.817 1.00 93.94 83 LYS A C 1
ATOM 680 O O . LYS A 1 83 ? -18.036 7.103 25.654 1.00 93.94 83 LYS A O 1
ATOM 685 N N . LEU A 1 84 ? -17.208 5.212 24.778 1.00 93.69 84 LEU A N 1
ATOM 686 C CA . LEU A 1 84 ? -17.757 4.324 25.806 1.00 93.69 84 LEU A CA 1
ATOM 687 C C . LEU A 1 84 ? -16.916 4.309 27.084 1.00 93.69 84 LEU A C 1
ATOM 689 O O . LEU A 1 84 ? -17.471 4.071 28.143 1.00 93.69 84 LEU A O 1
ATOM 693 N N . LYS A 1 85 ? -15.602 4.545 26.990 1.00 91.19 85 LYS A N 1
ATOM 694 C CA . LYS A 1 85 ? -14.707 4.637 28.155 1.00 91.19 85 LYS A CA 1
ATOM 695 C C . LYS A 1 85 ? -14.815 5.970 28.897 1.00 91.19 85 LYS A C 1
ATOM 697 O O . LYS A 1 85 ? -14.433 6.038 30.056 1.00 91.19 85 LYS A O 1
ATOM 702 N N . GLU A 1 86 ? -15.271 7.019 28.218 1.00 84.06 86 GLU A N 1
ATOM 703 C CA . GLU A 1 86 ? -15.480 8.358 28.790 1.00 84.06 86 GLU A CA 1
ATOM 704 C C . GLU A 1 86 ? -16.853 8.521 29.474 1.00 84.06 86 GLU A C 1
ATOM 706 O O . GLU A 1 86 ? -17.145 9.589 30.011 1.00 84.06 86 GLU A O 1
ATOM 711 N N . LYS A 1 87 ? -17.694 7.482 29.442 1.00 63.03 87 LYS A N 1
ATOM 712 C CA . LYS A 1 87 ? -18.979 7.392 30.146 1.00 63.03 87 LYS A CA 1
ATOM 713 C C . LYS A 1 87 ? -18.861 6.486 31.361 1.00 63.03 87 LYS A C 1
ATOM 715 O O . LYS A 1 87 ? -19.549 6.803 32.353 1.00 63.03 87 LYS A O 1
#

Foldseek 3Di:
DDPDDDPPPPDPPDDDPVCVVVCCVVPQANDWDDAPVCVVVDPDIDGNVCNVVCCVVPPCNVCVVVVVVVVVVVVVVVVVVVVVVVD

Sequence (87 aa):
MKDLMPVETHLILNMQRGSFKDHLKRCRKTIMCSCSVSDIQYPWIGLKDQLSSHLSQCSYEQIRPILNQILEENHRLKQKLNKLKEK

Radius of gyration: 22.99 Å; chains: 1; bounding box: 52×38×65 Å